Protein AF-A0AAD8RRQ2-F1 (afdb_monomer_lite)

InterPro domains:
  IPR005067 Fatty acid desaturase, type 2 [PF03405] (1-75)
  IPR005067 Fatty acid desaturase, type 2 [PTHR31155] (1-75)
  IPR009078 Ferritin-like superfamily [SSF47240] (1-75)
  IPR012348 Ribonucleotide reductase-like [G3DSA:1.10.620.20] (1-77)

Sequence (78 aa):
MDLRTENNPYISFVYTRFQERATAVSHGNTARLARARGDGVLARVCGIIAADDKRHEIAYARIVEQQLRLDPHGACCV

Structure (mmCIF, N/CA/C/O backbone):
data_AF-A0AAD8RRQ2-F1
#
_entry.id   AF-A0AAD8RRQ2-F1
#
loop_
_atom_site.group_PDB
_atom_site.id
_atom_site.type_symbol
_atom_site.label_atom_id
_atom_site.label_alt_id
_atom_site.label_comp_id
_atom_site.label_asym_id
_atom_site.label_entity_id
_atom_site.label_seq_id
_atom_site.pdbx_PDB_ins_code
_atom_site.Cartn_x
_atom_site.Cartn_y
_atom_site.Cartn_z
_atom_site.occupancy
_atom_site.B_iso_or_equiv
_atom_site.auth_seq_id
_atom_site.auth_comp_id
_atom_site.auth_asym_id
_atom_site.auth_atom_id
_atom_site.pdbx_PDB_model_num
ATOM 1 N N . MET A 1 1 ? 17.801 -1.814 5.676 1.00 50.53 1 MET A N 1
ATOM 2 C CA . MET A 1 1 ? 17.199 -2.886 4.863 1.00 50.53 1 MET A CA 1
ATOM 3 C C . MET A 1 1 ? 17.955 -2.907 3.554 1.00 50.53 1 MET A C 1
ATOM 5 O O . MET A 1 1 ? 17.932 -1.897 2.867 1.00 50.53 1 MET A O 1
ATOM 9 N N . ASP A 1 2 ? 18.699 -3.974 3.273 1.00 62.19 2 ASP A N 1
ATOM 10 C CA . ASP A 1 2 ? 19.284 -4.163 1.945 1.00 62.19 2 ASP A CA 1
ATOM 11 C C . ASP A 1 2 ? 18.193 -4.750 1.048 1.00 62.19 2 ASP A C 1
ATOM 13 O O . ASP A 1 2 ? 17.691 -5.845 1.306 1.00 62.19 2 ASP A O 1
ATOM 17 N N . LEU A 1 3 ? 17.766 -3.970 0.057 1.00 62.38 3 LEU A N 1
ATOM 18 C CA . LEU A 1 3 ? 16.696 -4.343 -0.863 1.00 62.38 3 LEU A CA 1
ATOM 19 C C . LEU A 1 3 ? 17.174 -5.342 -1.926 1.00 62.38 3 LEU A C 1
ATOM 21 O O . LEU A 1 3 ? 16.342 -5.851 -2.671 1.00 62.38 3 LEU A O 1
ATOM 25 N N . ARG A 1 4 ? 18.489 -5.622 -2.001 1.00 66.56 4 ARG A N 1
ATOM 26 C CA . ARG A 1 4 ? 19.120 -6.515 -2.987 1.00 66.56 4 ARG A CA 1
ATOM 27 C C . ARG A 1 4 ? 18.634 -6.269 -4.419 1.00 66.56 4 ARG A C 1
ATOM 29 O O . ARG A 1 4 ? 18.552 -7.193 -5.215 1.00 66.56 4 ARG A O 1
ATOM 36 N N . THR A 1 5 ? 18.320 -5.018 -4.754 1.00 64.44 5 THR A N 1
ATOM 37 C CA . THR A 1 5 ? 17.865 -4.634 -6.097 1.00 64.44 5 THR A CA 1
ATOM 38 C C . THR A 1 5 ? 19.024 -4.441 -7.072 1.00 64.44 5 THR A C 1
ATOM 40 O O . THR A 1 5 ? 18.786 -4.037 -8.203 1.00 64.44 5 THR A O 1
ATOM 43 N N . GLU A 1 6 ? 20.270 -4.687 -6.645 1.00 66.69 6 GLU A N 1
ATOM 44 C CA . GLU A 1 6 ? 21.493 -4.586 -7.460 1.00 66.69 6 GLU A CA 1
ATOM 45 C C . GLU A 1 6 ? 21.649 -3.232 -8.190 1.00 66.69 6 GLU A C 1
ATOM 47 O O . GLU A 1 6 ? 22.264 -3.149 -9.247 1.00 66.69 6 GLU A O 1
ATOM 52 N N . ASN A 1 7 ? 21.078 -2.150 -7.636 1.00 66.62 7 ASN A N 1
ATOM 53 C CA . ASN A 1 7 ? 20.932 -0.833 -8.284 1.00 66.62 7 ASN A CA 1
ATOM 54 C C . ASN A 1 7 ? 20.183 -0.861 -9.631 1.00 66.62 7 ASN A C 1
ATOM 56 O O . ASN A 1 7 ? 20.224 0.110 -10.386 1.00 66.62 7 ASN A O 1
ATOM 60 N N . ASN A 1 8 ? 19.459 -1.940 -9.925 1.00 76.31 8 ASN A N 1
ATOM 61 C CA . ASN A 1 8 ? 18.644 -2.059 -11.118 1.00 76.31 8 ASN A CA 1
ATOM 62 C C . ASN A 1 8 ? 17.313 -1.301 -10.910 1.00 76.31 8 ASN A C 1
ATOM 64 O O . ASN A 1 8 ? 16.513 -1.667 -10.033 1.00 76.31 8 ASN A O 1
ATOM 68 N N . PRO A 1 9 ? 17.039 -0.241 -11.6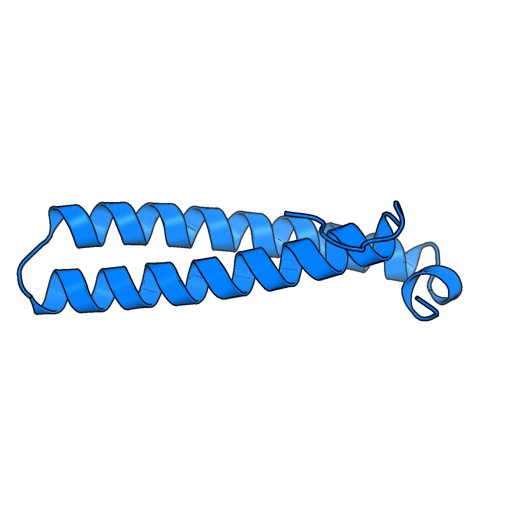97 1.00 76.88 9 PRO A N 1
ATOM 69 C CA . PRO A 1 9 ? 15.815 0.540 -11.556 1.00 76.88 9 PRO A CA 1
ATOM 70 C C . PRO A 1 9 ? 14.559 -0.268 -11.908 1.00 76.88 9 PRO A C 1
ATOM 72 O O . PRO A 1 9 ? 13.511 -0.024 -11.315 1.00 76.88 9 PRO A O 1
ATOM 75 N N . TYR A 1 10 ? 14.640 -1.253 -12.810 1.00 82.25 10 TYR A N 1
ATOM 76 C CA . TYR A 1 10 ? 13.505 -2.116 -13.156 1.00 82.25 10 TYR A CA 1
ATOM 77 C C . TYR A 1 10 ? 13.064 -2.953 -11.950 1.00 82.25 10 TYR A C 1
ATOM 79 O O . TYR A 1 10 ? 11.905 -2.889 -11.535 1.00 82.25 10 TYR A O 1
ATOM 87 N N . ILE A 1 11 ? 14.010 -3.657 -11.319 1.00 82.88 11 ILE A N 1
ATOM 88 C CA . ILE A 1 11 ? 13.741 -4.482 -10.131 1.00 82.88 11 ILE A CA 1
ATOM 89 C C . ILE A 1 11 ? 13.249 -3.603 -8.980 1.00 82.88 11 ILE A C 1
ATOM 91 O O . ILE A 1 11 ? 12.298 -3.962 -8.289 1.00 82.88 11 ILE A O 1
ATOM 95 N N . SER A 1 12 ? 13.848 -2.421 -8.810 1.00 86.06 12 SER A N 1
ATOM 96 C CA . SER A 1 12 ? 13.4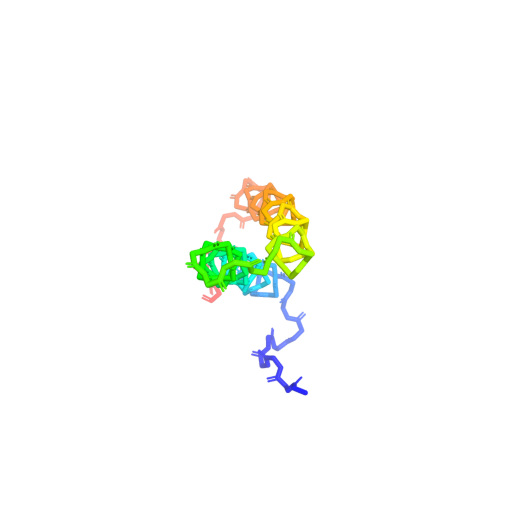76 -1.491 -7.743 1.00 86.06 12 SER A CA 1
ATOM 97 C C . SER A 1 12 ? 12.019 -1.035 -7.855 1.00 86.06 12 SER A C 1
ATOM 99 O O . SER A 1 12 ? 11.293 -1.094 -6.867 1.00 86.06 12 SER A O 1
ATOM 101 N N . PHE A 1 13 ? 11.539 -0.639 -9.040 1.00 89.38 13 PHE A N 1
ATOM 102 C CA . PHE A 1 13 ? 10.146 -0.198 -9.195 1.00 89.38 13 PHE A CA 1
ATOM 103 C C . PHE A 1 13 ? 9.135 -1.343 -9.134 1.00 89.38 13 PHE A C 1
ATOM 105 O O . PHE A 1 13 ? 8.050 -1.161 -8.574 1.00 89.38 13 PHE A O 1
ATOM 112 N N . VAL A 1 14 ? 9.483 -2.528 -9.647 1.00 89.81 14 VAL A N 1
ATOM 113 C CA . VAL A 1 14 ? 8.645 -3.725 -9.490 1.00 89.81 14 VAL A CA 1
ATOM 114 C C . VAL A 1 14 ? 8.516 -4.084 -8.009 1.00 89.81 14 VAL A C 1
ATOM 116 O O . VAL A 1 14 ? 7.397 -4.236 -7.514 1.00 89.81 14 VAL A O 1
ATOM 119 N N . TYR A 1 15 ? 9.634 -4.150 -7.285 1.00 91.12 15 TYR A N 1
ATOM 120 C CA . TYR A 1 15 ? 9.652 -4.439 -5.854 1.00 91.12 15 TYR A CA 1
ATOM 121 C C . TYR A 1 15 ? 8.840 -3.412 -5.062 1.00 91.12 15 TYR A C 1
ATOM 123 O O . TYR A 1 15 ? 7.950 -3.789 -4.297 1.00 91.12 15 TYR A O 1
ATOM 131 N N . THR A 1 16 ? 9.087 -2.117 -5.279 1.00 91.88 16 THR A N 1
ATOM 132 C CA . THR A 1 16 ? 8.379 -1.056 -4.556 1.00 91.88 16 THR A CA 1
ATOM 133 C C . THR A 1 16 ? 6.881 -1.104 -4.829 1.00 91.88 16 THR A C 1
ATOM 135 O O . THR A 1 16 ? 6.098 -1.041 -3.888 1.00 91.88 16 THR A O 1
ATOM 138 N N . ARG A 1 17 ? 6.449 -1.330 -6.077 1.00 92.62 17 ARG A N 1
ATOM 139 C CA . ARG A 1 17 ? 5.022 -1.510 -6.390 1.00 92.62 17 ARG A CA 1
ATOM 140 C C . ARG A 1 17 ? 4.394 -2.641 -5.571 1.00 92.62 17 ARG A C 1
ATOM 142 O O . ARG A 1 17 ? 3.290 -2.483 -5.051 1.00 92.62 17 ARG A O 1
ATOM 149 N N . PHE A 1 18 ? 5.066 -3.790 -5.487 1.00 93.88 18 PHE A N 1
ATOM 150 C CA . PHE A 1 18 ? 4.569 -4.926 -4.710 1.00 93.88 18 PHE A CA 1
ATOM 151 C C . PHE A 1 18 ? 4.488 -4.608 -3.217 1.00 93.88 18 PHE A C 1
ATOM 153 O O . PHE A 1 18 ? 3.501 -4.976 -2.578 1.00 93.88 18 PHE A O 1
ATOM 160 N N . GLN A 1 19 ? 5.482 -3.900 -2.677 1.00 95.88 19 GLN A N 1
ATOM 161 C CA . GLN A 1 19 ? 5.476 -3.469 -1.281 1.00 95.88 19 GLN A CA 1
ATOM 162 C C . GLN A 1 19 ? 4.324 -2.505 -0.987 1.00 95.88 19 GLN A C 1
ATOM 164 O O . GLN A 1 19 ? 3.562 -2.770 -0.064 1.00 95.88 19 GLN A O 1
ATOM 169 N N . GLU A 1 20 ? 4.122 -1.473 -1.809 1.00 96.88 20 GLU A N 1
ATOM 170 C CA . GLU A 1 20 ? 3.015 -0.512 -1.656 1.00 96.88 20 GLU A CA 1
ATOM 171 C C . GLU A 1 20 ? 1.644 -1.204 -1.681 1.00 96.88 20 GLU A C 1
ATOM 173 O O . GLU A 1 20 ? 0.743 -0.906 -0.898 1.00 96.88 20 GLU A O 1
ATOM 178 N N . ARG A 1 21 ? 1.474 -2.217 -2.537 1.00 96.88 21 ARG A N 1
ATOM 179 C CA . ARG A 1 21 ? 0.252 -3.027 -2.524 1.00 96.88 21 ARG A CA 1
ATOM 180 C C . ARG A 1 21 ? 0.096 -3.809 -1.217 1.00 96.88 21 ARG A C 1
ATOM 182 O O . ARG A 1 21 ? -1.009 -3.894 -0.673 1.00 96.88 21 ARG A O 1
ATOM 189 N N . ALA A 1 22 ? 1.173 -4.429 -0.737 1.00 97.69 22 ALA A N 1
ATOM 190 C CA . ALA A 1 22 ? 1.158 -5.212 0.494 1.00 97.69 22 ALA A CA 1
ATOM 191 C C . ALA A 1 22 ? 0.833 -4.337 1.716 1.00 97.69 22 ALA A C 1
ATOM 193 O O . ALA A 1 22 ? 0.016 -4.735 2.556 1.00 97.69 22 ALA A O 1
ATOM 194 N N . THR A 1 23 ? 1.403 -3.134 1.794 1.00 97.50 23 THR A N 1
ATOM 195 C CA . THR A 1 23 ? 1.126 -2.166 2.862 1.00 97.50 23 THR A CA 1
ATOM 196 C C . THR A 1 23 ? -0.296 -1.621 2.763 1.00 97.50 23 THR A C 1
ATOM 198 O O . THR A 1 23 ? -1.002 -1.653 3.771 1.00 97.50 23 THR A O 1
ATOM 201 N N . ALA A 1 24 ? -0.796 -1.291 1.564 1.00 98.00 24 ALA A N 1
ATOM 202 C CA . ALA A 1 24 ? -2.177 -0.840 1.371 1.00 98.00 24 ALA A CA 1
ATOM 203 C C . ALA A 1 24 ? -3.205 -1.858 1.897 1.00 98.00 24 ALA A C 1
ATOM 205 O O . ALA A 1 24 ? -4.163 -1.506 2.595 1.00 98.00 24 ALA A O 1
ATOM 206 N N . VAL A 1 25 ? -3.004 -3.145 1.587 1.00 98.25 25 VAL A N 1
ATOM 207 C CA . VAL A 1 25 ? -3.851 -4.236 2.095 1.00 98.25 25 VAL A CA 1
ATOM 208 C C . VAL A 1 25 ? -3.720 -4.366 3.612 1.00 98.25 25 VAL A C 1
ATOM 210 O O . VAL A 1 25 ? -4.734 -4.477 4.307 1.00 98.25 25 VAL A O 1
ATOM 213 N N . SER A 1 26 ? -2.495 -4.320 4.136 1.00 98.44 26 SER A N 1
ATOM 214 C CA . SER A 1 26 ? -2.226 -4.477 5.569 1.00 98.44 26 SER A CA 1
ATOM 215 C C . SER A 1 26 ? -2.857 -3.349 6.388 1.00 98.44 26 SER A C 1
ATOM 217 O O . SER A 1 26 ? -3.642 -3.617 7.298 1.00 98.44 26 SER A O 1
ATOM 219 N N . HIS A 1 27 ? -2.618 -2.090 6.019 1.00 98.56 27 HIS A N 1
ATOM 220 C CA . HIS A 1 27 ? -3.214 -0.922 6.666 1.00 98.56 27 HIS A CA 1
ATOM 221 C C . HIS A 1 27 ? -4.740 -0.901 6.529 1.00 98.56 27 HIS A C 1
ATOM 223 O O . HIS A 1 27 ? -5.441 -0.616 7.502 1.00 98.56 27 HIS A O 1
ATOM 229 N N . GLY A 1 28 ? -5.282 -1.280 5.366 1.00 98.38 28 GLY A N 1
ATOM 230 C CA . GLY A 1 28 ? -6.728 -1.384 5.162 1.00 98.38 28 GLY A CA 1
ATOM 231 C C . GLY A 1 28 ? -7.389 -2.437 6.061 1.00 98.38 28 GLY A C 1
ATOM 232 O O . GLY A 1 28 ? -8.492 -2.223 6.573 1.00 98.38 28 GLY A O 1
ATOM 233 N N . ASN A 1 29 ? -6.716 -3.564 6.299 1.00 98.62 29 ASN A N 1
ATOM 234 C CA . ASN A 1 29 ? -7.185 -4.595 7.225 1.00 98.62 29 ASN A CA 1
ATOM 235 C C . ASN A 1 29 ? -7.096 -4.128 8.681 1.00 98.62 29 ASN A C 1
ATOM 237 O O . ASN A 1 29 ? -8.073 -4.266 9.419 1.00 98.62 29 ASN A O 1
ATOM 241 N N . THR A 1 30 ? -5.990 -3.493 9.073 1.00 98.56 30 THR A N 1
ATOM 242 C CA . THR A 1 30 ? -5.839 -2.886 10.404 1.00 98.56 30 THR A CA 1
ATOM 243 C C . THR A 1 30 ? -6.912 -1.828 10.662 1.00 98.56 30 THR A C 1
ATOM 245 O O . THR A 1 30 ? -7.508 -1.816 11.736 1.00 98.56 30 THR A O 1
ATOM 248 N N . ALA A 1 31 ? -7.256 -1.007 9.665 1.00 98.50 31 ALA A N 1
ATOM 249 C CA . ALA A 1 31 ? -8.334 -0.027 9.774 1.00 98.50 31 ALA A CA 1
ATOM 250 C C . ALA A 1 31 ? -9.702 -0.679 10.050 1.00 98.50 31 ALA A C 1
ATOM 252 O O . ALA A 1 31 ? -10.468 -0.191 10.887 1.00 98.50 31 ALA A O 1
ATOM 253 N N . ARG A 1 32 ? -10.015 -1.799 9.376 1.00 98.44 32 ARG A N 1
ATOM 254 C CA . ARG A 1 32 ? -11.246 -2.569 9.636 1.00 98.44 32 ARG A CA 1
ATOM 255 C C . ARG A 1 32 ? -11.256 -3.163 11.041 1.00 98.44 32 ARG A C 1
ATOM 257 O O . ARG A 1 32 ? -12.280 -3.069 11.714 1.00 98.44 32 ARG A O 1
ATOM 264 N N . LEU A 1 33 ? -10.135 -3.732 11.486 1.00 98.56 33 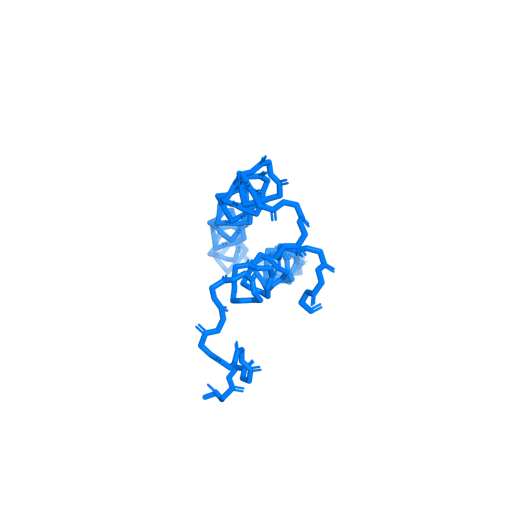LEU A N 1
ATOM 265 C CA . LEU A 1 33 ? -10.001 -4.294 12.832 1.00 98.56 33 LEU A CA 1
ATOM 266 C C . LEU A 1 33 ? -10.164 -3.218 13.910 1.00 98.56 33 LEU A C 1
ATOM 268 O O . LEU A 1 33 ? -10.945 -3.411 14.837 1.00 98.56 33 LEU A O 1
ATOM 272 N N . ALA A 1 34 ? -9.500 -2.069 13.760 1.00 98.38 34 ALA A N 1
ATOM 273 C CA . ALA A 1 34 ? -9.615 -0.941 14.681 1.00 98.38 34 ALA A CA 1
ATOM 274 C C . ALA A 1 34 ? -11.067 -0.457 14.797 1.00 98.38 34 ALA A C 1
ATOM 276 O O . ALA A 1 34 ? -11.601 -0.348 15.901 1.00 98.38 34 ALA A O 1
ATOM 277 N N . ARG A 1 35 ? -11.756 -0.289 13.658 1.00 97.94 35 ARG A N 1
ATOM 278 C CA . ARG A 1 35 ? -13.174 0.096 13.638 1.00 97.94 35 ARG A CA 1
ATOM 279 C C . ARG A 1 35 ? -14.062 -0.939 14.330 1.00 97.94 35 ARG A C 1
ATOM 281 O O . ARG A 1 35 ? -14.931 -0.554 15.104 1.00 97.94 35 ARG A O 1
ATOM 288 N N . ALA A 1 36 ? -13.839 -2.230 14.083 1.00 98.06 36 ALA A N 1
ATOM 289 C CA . ALA A 1 36 ? -14.596 -3.308 14.723 1.00 98.06 36 ALA A CA 1
ATOM 290 C C . ALA A 1 36 ? -14.370 -3.380 16.245 1.00 98.06 36 ALA A C 1
ATOM 292 O O . ALA A 1 36 ? -15.235 -3.858 16.973 1.00 98.06 36 ALA A O 1
ATOM 293 N N . ARG A 1 37 ? -13.225 -2.890 16.733 1.00 98.06 37 ARG A N 1
ATOM 294 C CA . ARG A 1 37 ? -12.885 -2.792 18.161 1.00 98.06 37 ARG A CA 1
ATOM 295 C C . ARG A 1 37 ? -13.305 -1.459 18.800 1.00 98.06 37 ARG A C 1
ATOM 297 O O . ARG A 1 37 ? -13.018 -1.250 19.972 1.00 98.06 37 ARG A O 1
ATOM 304 N N . GLY A 1 38 ? -13.980 -0.578 18.058 1.00 98.00 38 GLY A N 1
ATOM 305 C CA . GLY A 1 38 ? -14.467 0.715 18.550 1.00 98.00 38 GLY A CA 1
ATOM 306 C C . GLY A 1 38 ? -13.454 1.863 18.480 1.00 98.00 38 GLY A C 1
ATOM 307 O O . GLY A 1 38 ? -13.791 2.981 18.861 1.00 98.00 38 GLY A O 1
ATOM 308 N N . ASP A 1 39 ? -12.247 1.640 17.952 1.00 98.12 39 ASP A N 1
ATOM 309 C CA . ASP A 1 39 ? -11.238 2.691 17.792 1.00 98.12 39 ASP A CA 1
ATOM 310 C C . ASP A 1 39 ? -11.371 3.385 16.426 1.00 98.12 39 ASP A C 1
ATOM 312 O O . ASP A 1 39 ? -10.794 2.986 15.408 1.00 98.12 39 ASP A O 1
ATOM 316 N N . GLY A 1 40 ? -12.178 4.447 16.401 1.00 98.06 40 GLY A N 1
ATOM 317 C CA . GLY A 1 40 ? -12.422 5.242 15.197 1.00 98.06 40 GLY A CA 1
ATOM 318 C C . GLY A 1 40 ? -11.232 6.098 14.750 1.00 98.06 40 GLY A C 1
ATOM 319 O O . GLY A 1 40 ? -11.103 6.372 13.553 1.00 98.06 40 GLY A O 1
ATOM 320 N N . VAL A 1 41 ? -10.358 6.510 15.675 1.00 98.44 41 VAL A N 1
ATOM 321 C CA . VAL A 1 41 ? -9.197 7.359 15.362 1.00 98.44 41 VAL A CA 1
ATOM 322 C C . VAL A 1 41 ? -8.133 6.526 14.663 1.00 98.44 41 VAL A C 1
ATOM 324 O O . VAL A 1 41 ? -7.700 6.895 13.569 1.00 98.44 41 VAL A O 1
ATOM 327 N N . LEU A 1 42 ? -7.785 5.366 15.225 1.00 98.19 42 LEU A N 1
ATOM 328 C CA . LEU A 1 42 ? -6.840 4.443 14.602 1.00 98.19 42 LEU A CA 1
ATOM 329 C C . LEU A 1 42 ? -7.364 3.946 13.251 1.00 98.19 42 LEU A C 1
ATOM 331 O O . LEU A 1 42 ? -6.622 3.930 12.269 1.00 98.19 42 LEU A O 1
ATOM 335 N N . ALA A 1 43 ? -8.662 3.635 13.158 1.00 98.56 43 ALA A N 1
ATOM 336 C CA . ALA A 1 43 ? -9.280 3.253 11.891 1.00 98.56 43 ALA A CA 1
ATOM 337 C C . ALA A 1 43 ? -9.125 4.331 10.807 1.00 98.56 43 ALA A C 1
ATOM 339 O O . ALA A 1 43 ? -8.866 4.011 9.645 1.00 98.56 43 ALA A O 1
ATOM 340 N N . ARG A 1 44 ? -9.271 5.610 11.171 1.00 98.50 44 ARG A N 1
ATOM 341 C CA . ARG A 1 44 ? -9.086 6.735 10.247 1.00 98.50 44 ARG A CA 1
ATOM 342 C C . ARG A 1 44 ? -7.624 6.886 9.829 1.00 98.50 44 ARG A C 1
ATOM 344 O O . ARG A 1 44 ? -7.375 7.044 8.639 1.00 98.50 44 ARG A O 1
ATOM 351 N N . VAL A 1 45 ? -6.681 6.819 10.769 1.00 98.69 45 VAL A N 1
ATOM 352 C CA . VAL A 1 45 ? -5.242 6.926 10.473 1.00 98.69 45 VAL A CA 1
ATOM 353 C C . VAL A 1 45 ? -4.806 5.812 9.522 1.00 98.69 45 VAL A C 1
ATOM 355 O O . VAL A 1 45 ? -4.298 6.102 8.442 1.00 98.69 45 VAL A O 1
ATOM 358 N N . CYS A 1 46 ? -5.090 4.550 9.856 1.00 98.62 46 CYS A N 1
ATOM 359 C CA . CYS A 1 46 ? -4.754 3.417 8.993 1.00 98.62 46 CYS A CA 1
ATOM 360 C C . CYS A 1 46 ? -5.460 3.493 7.629 1.00 98.62 46 CYS A C 1
ATOM 362 O O . CYS A 1 46 ? -4.883 3.110 6.618 1.00 98.62 46 CYS A O 1
ATOM 364 N N . GLY A 1 47 ? -6.691 4.015 7.579 1.00 98.38 47 GLY A N 1
ATOM 365 C CA . GLY A 1 47 ? -7.417 4.214 6.324 1.00 98.38 47 GLY A CA 1
ATOM 366 C C . GLY A 1 47 ? -6.788 5.270 5.409 1.00 98.38 47 GLY A C 1
ATOM 367 O O . GLY A 1 47 ? -6.773 5.076 4.196 1.00 98.38 47 GLY A O 1
ATOM 368 N N . ILE A 1 48 ? -6.257 6.362 5.971 1.00 98.62 48 ILE A N 1
ATOM 369 C CA . ILE A 1 48 ? -5.546 7.398 5.206 1.00 98.62 48 ILE A CA 1
ATOM 370 C C . ILE A 1 48 ? -4.241 6.832 4.641 1.00 98.62 48 ILE A C 1
ATOM 372 O O . ILE A 1 48 ? -4.020 6.945 3.440 1.00 98.62 48 ILE A O 1
ATOM 376 N N . ILE A 1 49 ? -3.443 6.149 5.469 1.00 98.50 49 ILE A N 1
ATOM 377 C CA . ILE A 1 49 ? -2.182 5.534 5.025 1.00 98.50 49 ILE A CA 1
ATOM 378 C C . ILE A 1 49 ? -2.451 4.507 3.915 1.00 98.50 49 ILE A C 1
ATOM 380 O O . ILE A 1 49 ? -1.833 4.565 2.860 1.00 98.50 49 ILE A O 1
ATOM 384 N N . ALA A 1 50 ? -3.456 3.638 4.079 1.00 98.38 50 ALA A N 1
ATOM 385 C CA . ALA A 1 50 ? -3.835 2.676 3.041 1.00 98.38 50 ALA A CA 1
ATOM 386 C C . ALA A 1 50 ? -4.249 3.344 1.714 1.00 98.38 50 ALA A C 1
ATOM 388 O O . ALA A 1 50 ? -4.069 2.766 0.639 1.00 98.38 50 ALA A O 1
ATOM 389 N N . ALA A 1 51 ? -4.846 4.539 1.774 1.00 98.25 51 ALA A N 1
ATOM 390 C CA . ALA A 1 51 ? -5.202 5.301 0.582 1.00 98.25 51 ALA A CA 1
ATOM 391 C C . ALA A 1 51 ? -3.964 5.893 -0.110 1.00 98.25 51 ALA A C 1
ATOM 393 O O . ALA A 1 51 ? -3.922 5.907 -1.341 1.00 98.25 51 ALA A O 1
ATOM 394 N N . ASP A 1 52 ? -2.968 6.344 0.657 1.00 98.38 52 ASP A N 1
ATOM 395 C CA . ASP A 1 52 ? -1.672 6.789 0.133 1.00 98.38 52 ASP A CA 1
ATOM 396 C C . ASP A 1 52 ? -0.908 5.641 -0.524 1.00 98.38 52 ASP A C 1
ATOM 398 O O . ASP A 1 52 ? -0.574 5.746 -1.705 1.00 98.38 52 ASP A O 1
ATOM 402 N N . ASP A 1 53 ? -0.765 4.511 0.168 1.00 97.75 53 ASP A N 1
ATOM 403 C CA . ASP A 1 53 ? -0.095 3.315 -0.355 1.00 97.75 53 ASP A CA 1
ATOM 404 C C . ASP A 1 53 ? -0.719 2.861 -1.689 1.00 97.75 53 ASP A C 1
ATOM 406 O O . ASP A 1 53 ? -0.041 2.511 -2.655 1.00 97.75 53 ASP A O 1
ATOM 410 N N . LYS A 1 54 ? -2.051 2.950 -1.810 1.00 97.00 54 LYS A N 1
ATOM 411 C CA . LYS A 1 54 ? -2.747 2.616 -3.059 1.00 97.00 54 LYS A CA 1
ATOM 412 C C . LYS A 1 54 ? -2.478 3.617 -4.185 1.00 97.00 54 LYS A C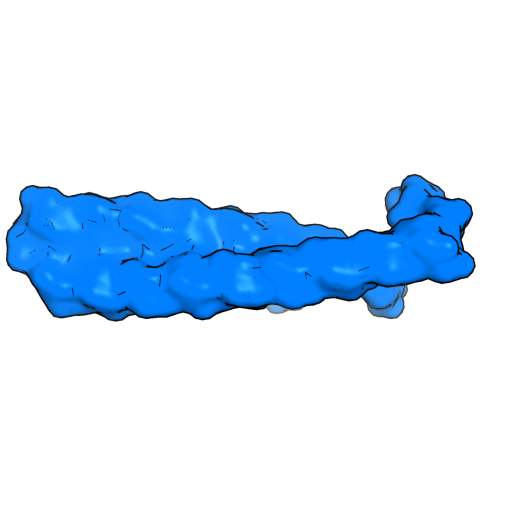 1
ATOM 414 O O . LYS A 1 54 ? -2.431 3.227 -5.353 1.00 97.00 54 LYS A O 1
ATOM 419 N N . ARG A 1 55 ? -2.305 4.905 -3.871 1.00 98.12 55 ARG A N 1
ATOM 420 C CA . ARG A 1 55 ? -1.883 5.911 -4.861 1.00 98.12 55 ARG A CA 1
ATOM 421 C C . ARG A 1 55 ? -0.448 5.657 -5.316 1.00 98.12 55 ARG A C 1
ATOM 423 O O . ARG A 1 55 ? -0.186 5.748 -6.517 1.00 98.12 55 ARG A O 1
ATOM 430 N N . HIS A 1 56 ? 0.444 5.289 -4.400 1.00 97.69 56 HIS A N 1
ATOM 431 C CA . HIS A 1 56 ? 1.814 4.906 -4.727 1.00 97.69 56 HIS A CA 1
ATOM 432 C C . HIS A 1 56 ? 1.861 3.641 -5.595 1.00 97.69 56 HIS A C 1
ATOM 434 O O . HIS A 1 56 ? 2.516 3.658 -6.636 1.00 97.69 56 HIS A O 1
ATOM 440 N N . GLU A 1 57 ? 1.096 2.590 -5.262 1.00 95.81 57 GLU A N 1
ATOM 441 C CA . GLU A 1 57 ? 0.975 1.373 -6.087 1.00 95.81 57 GLU A CA 1
ATOM 442 C C . GLU A 1 57 ? 0.617 1.729 -7.539 1.00 95.81 57 GLU A C 1
ATOM 444 O O . GLU A 1 57 ? 1.238 1.224 -8.476 1.00 95.81 57 GLU A O 1
ATOM 449 N N . ILE A 1 58 ? -0.361 2.621 -7.741 1.00 96.19 58 ILE A N 1
ATOM 450 C CA . ILE A 1 58 ? -0.790 3.058 -9.079 1.00 96.19 58 ILE A CA 1
ATOM 451 C C . ILE A 1 58 ? 0.32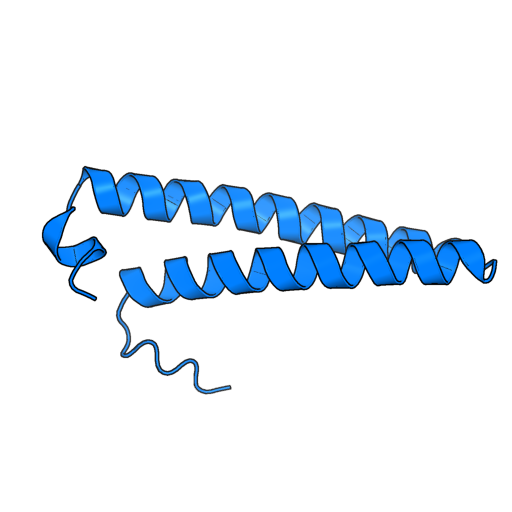5 3.826 -9.797 1.00 96.19 58 ILE A C 1
ATOM 453 O O . ILE A 1 58 ? 0.542 3.609 -10.991 1.00 96.19 58 ILE A O 1
ATOM 457 N N . ALA A 1 59 ? 1.034 4.717 -9.101 1.00 96.44 59 ALA A N 1
ATOM 458 C CA . ALA A 1 59 ? 2.143 5.464 -9.685 1.00 96.44 59 ALA A CA 1
ATOM 459 C C . ALA A 1 59 ? 3.266 4.523 -10.151 1.00 96.44 59 ALA A C 1
ATOM 461 O O . ALA A 1 59 ? 3.686 4.592 -11.308 1.00 96.44 59 ALA A O 1
ATOM 462 N N . TYR A 1 60 ? 3.685 3.581 -9.303 1.00 93.94 60 TYR A N 1
ATOM 463 C CA . TYR A 1 60 ? 4.713 2.606 -9.664 1.00 93.94 60 TYR A CA 1
ATOM 464 C C . TYR A 1 60 ? 4.243 1.623 -10.740 1.00 93.94 60 TYR A C 1
ATOM 466 O O . TYR A 1 60 ? 5.028 1.262 -11.613 1.00 93.94 60 TYR A O 1
ATOM 474 N N . ALA A 1 61 ? 2.960 1.247 -10.758 1.00 93.19 61 ALA A N 1
ATOM 475 C CA . ALA A 1 61 ? 2.390 0.451 -11.843 1.00 93.19 61 ALA A CA 1
ATOM 476 C C . ALA A 1 61 ? 2.531 1.149 -13.203 1.00 93.19 61 ALA A C 1
ATOM 478 O O . ALA A 1 61 ? 2.909 0.502 -14.176 1.00 93.19 61 ALA A O 1
ATOM 479 N N . ARG A 1 62 ? 2.289 2.466 -13.264 1.00 95.12 62 ARG A N 1
ATOM 480 C CA . ARG A 1 62 ? 2.468 3.255 -14.493 1.00 95.12 62 ARG A CA 1
ATOM 481 C C . ARG A 1 62 ? 3.930 3.329 -14.923 1.00 95.12 62 ARG A C 1
ATOM 483 O O . ARG A 1 62 ? 4.201 3.251 -16.115 1.00 95.12 62 ARG A O 1
ATOM 490 N N . ILE A 1 63 ? 4.865 3.457 -13.979 1.00 93.00 63 ILE A N 1
ATOM 491 C CA . ILE A 1 63 ? 6.306 3.454 -14.282 1.00 93.00 63 ILE A CA 1
ATOM 492 C C . ILE A 1 63 ? 6.714 2.110 -14.893 1.00 93.00 63 ILE A C 1
ATOM 494 O O . ILE A 1 63 ? 7.297 2.093 -15.974 1.00 93.00 63 ILE A O 1
ATOM 498 N N . VAL A 1 64 ? 6.344 0.995 -14.254 1.00 90.81 64 VAL A N 1
ATOM 499 C CA . VAL A 1 64 ? 6.637 -0.359 -14.759 1.00 90.81 64 VAL A CA 1
ATOM 500 C C . VAL A 1 64 ? 5.995 -0.592 -16.131 1.00 90.81 64 VAL A C 1
ATOM 502 O O . VAL A 1 64 ? 6.618 -1.168 -17.016 1.00 90.81 64 VAL A O 1
ATOM 505 N N . GLU A 1 65 ? 4.775 -0.099 -16.354 1.00 93.12 65 GLU A N 1
ATOM 506 C CA . GLU A 1 65 ? 4.123 -0.172 -17.667 1.00 93.12 65 GLU A CA 1
ATOM 507 C C . GLU A 1 65 ? 4.908 0.591 -18.749 1.00 93.12 65 GLU A C 1
ATOM 509 O O . GLU A 1 65 ? 5.084 0.080 -19.856 1.00 93.12 65 GLU A O 1
ATOM 514 N N . GLN A 1 66 ? 5.405 1.797 -18.448 1.00 93.62 66 GLN A N 1
ATOM 515 C CA . GLN A 1 66 ? 6.236 2.547 -19.397 1.00 93.62 66 GLN A CA 1
ATOM 516 C C . GLN A 1 66 ? 7.575 1.851 -19.657 1.00 93.62 66 GLN A C 1
ATOM 518 O O . GLN A 1 66 ? 8.019 1.811 -20.801 1.00 93.62 66 GLN A O 1
ATOM 523 N N . GLN A 1 67 ? 8.189 1.265 -18.628 1.00 89.81 67 GLN A N 1
ATOM 524 C CA . GLN A 1 67 ? 9.415 0.479 -18.770 1.00 89.81 67 GLN A CA 1
ATOM 525 C C . GLN A 1 67 ? 9.215 -0.706 -19.721 1.00 89.81 67 GLN A C 1
ATOM 527 O O . GLN A 1 67 ? 9.970 -0.841 -20.677 1.00 89.81 67 GLN A O 1
ATOM 532 N N . LEU A 1 68 ? 8.149 -1.491 -19.536 1.00 89.50 68 LEU A N 1
ATOM 533 C CA . LEU A 1 68 ? 7.808 -2.615 -20.419 1.00 89.50 68 LEU A CA 1
ATOM 534 C C . LEU A 1 68 ? 7.516 -2.183 -21.861 1.00 89.50 68 LEU A C 1
ATOM 536 O O . LEU A 1 68 ? 7.721 -2.960 -22.787 1.00 89.50 68 LEU A O 1
ATOM 540 N N . ARG A 1 69 ? 7.018 -0.958 -22.064 1.00 92.00 69 ARG A N 1
ATOM 541 C CA . ARG A 1 69 ? 6.734 -0.409 -23.396 1.00 92.00 69 ARG A CA 1
ATOM 542 C C . ARG A 1 69 ? 7.997 0.047 -24.126 1.00 92.00 69 ARG A C 1
ATOM 544 O O . ARG A 1 69 ? 8.078 -0.119 -25.338 1.00 92.00 69 ARG A O 1
ATOM 551 N N . LEU A 1 70 ? 8.932 0.667 -23.406 1.00 92.75 70 LEU A N 1
ATOM 552 C CA . LEU A 1 70 ? 10.155 1.242 -23.976 1.00 92.75 70 LEU A CA 1
ATOM 553 C C . LEU A 1 70 ? 11.280 0.212 -24.113 1.00 92.75 70 LEU A C 1
ATOM 555 O O . LEU A 1 70 ? 12.021 0.255 -25.089 1.00 92.75 70 LEU A O 1
ATOM 559 N N . ASP A 1 71 ? 11.392 -0.704 -23.155 1.00 90.12 71 ASP A N 1
ATOM 560 C CA . ASP A 1 71 ? 12.425 -1.739 -23.114 1.00 90.12 71 ASP A CA 1
ATOM 561 C C . ASP A 1 71 ? 11.837 -3.068 -22.603 1.00 90.12 71 ASP A C 1
ATOM 563 O O . ASP A 1 71 ? 12.055 -3.464 -21.454 1.00 90.12 71 ASP A O 1
ATOM 567 N N . PRO A 1 72 ? 11.062 -3.779 -23.444 1.00 85.75 72 PRO A N 1
ATOM 568 C CA . PRO A 1 72 ? 10.410 -5.023 -23.047 1.00 85.75 72 PRO A CA 1
ATOM 569 C C . PRO A 1 72 ? 11.415 -6.108 -22.645 1.00 85.75 72 PRO A C 1
ATOM 571 O O . PRO A 1 72 ? 11.158 -6.880 -21.727 1.00 85.75 72 PRO A O 1
ATOM 574 N N . HIS A 1 73 ? 12.565 -6.175 -23.323 1.00 81.31 73 HIS A N 1
ATOM 575 C CA . HIS A 1 73 ? 13.583 -7.188 -23.058 1.00 81.31 73 HIS A CA 1
ATOM 576 C C . HIS A 1 73 ? 14.334 -6.903 -21.759 1.00 81.31 73 HIS A C 1
ATOM 578 O O . HIS A 1 73 ? 14.451 -7.803 -20.933 1.00 81.31 73 HIS A O 1
ATOM 584 N N . GLY A 1 74 ? 14.787 -5.666 -21.535 1.00 80.75 74 GLY A N 1
ATOM 585 C CA . GLY A 1 74 ? 15.438 -5.293 -20.283 1.00 80.75 74 GLY A CA 1
ATOM 586 C C . GLY A 1 74 ? 14.499 -5.385 -19.084 1.00 80.75 74 GLY A C 1
ATOM 587 O O . GLY A 1 74 ? 14.926 -5.826 -18.026 1.00 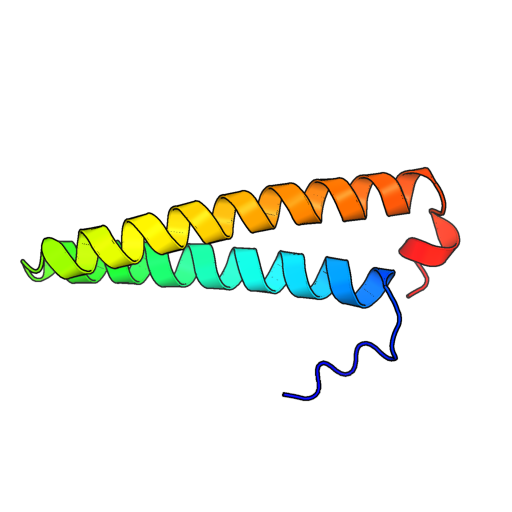80.75 74 GLY A O 1
ATOM 588 N N . ALA A 1 75 ? 13.214 -5.054 -19.247 1.00 77.38 75 ALA A N 1
ATOM 589 C CA . ALA A 1 75 ? 12.230 -5.113 -18.167 1.00 77.38 75 ALA A CA 1
ATOM 590 C C . ALA A 1 75 ? 11.696 -6.529 -17.860 1.00 77.38 75 ALA A C 1
ATOM 592 O O . ALA A 1 75 ? 11.263 -6.768 -16.734 1.00 77.38 75 ALA A O 1
ATOM 593 N N . CYS A 1 76 ? 11.697 -7.461 -18.823 1.00 72.38 76 CYS A N 1
ATOM 594 C CA . CYS A 1 76 ? 11.263 -8.851 -18.605 1.00 72.38 76 CYS A CA 1
ATOM 595 C C . CYS A 1 76 ? 12.403 -9.828 -18.291 1.00 72.38 76 CYS A C 1
ATOM 597 O O . CYS A 1 76 ? 12.128 -10.874 -17.711 1.00 72.38 76 CYS A O 1
ATOM 599 N N . CYS A 1 77 ? 13.645 -9.528 -18.678 1.00 59.41 77 CYS A N 1
ATOM 600 C CA . CYS A 1 77 ? 14.804 -10.397 -18.440 1.00 59.41 77 CYS A CA 1
ATOM 601 C C . CYS A 1 77 ? 15.583 -10.047 -17.154 1.00 59.41 77 CYS A C 1
ATOM 603 O O . CYS A 1 77 ? 16.746 -10.437 -17.042 1.00 59.41 77 CYS A O 1
ATOM 605 N N . VAL A 1 78 ? 14.969 -9.300 -16.223 1.00 54.66 78 VAL A N 1
ATOM 606 C CA . VAL A 1 78 ? 15.498 -9.072 -14.863 1.00 54.66 78 VAL A CA 1
ATOM 607 C C . VAL A 1 78 ? 15.307 -10.262 -13.937 1.00 54.66 78 VAL A C 1
ATOM 609 O O . VAL A 1 78 ? 14.277 -10.961 -14.064 1.00 54.66 78 VAL A O 1
#

pLDDT: mean 90.09, std 12.12, range [50.53, 98.69]

Organism: Lolium multiflorum (NCBI:txid4521)

Radius of gyration: 15.89 Å; chains: 1; bounding box: 36×18×42 Å

Secondary structure (DSSP, 8-state):
-----TT-HHHHHHHHHHHHHHHHHHHHHHHHHHHHTT-HHHHHHHHHHHHHHHHHHHHHHHHHHHHHHH-HHHHH--

Foldseek 3Di:
DPPVQVPPVLSVLVVLLVVLQVLLVVLCVQLVVCVVVVNNPSNVVSNVSSVVSVVSNVVSVVVLVVCCVVPVPSNVVD